Protein AF-A0A960U849-F1 (afdb_monomer_lite)

Radius of gyration: 16.88 Å; chains: 1; bounding box: 35×36×47 Å

Secondary structure (DSSP, 8-state):
-B-TTS-B--GGG-SSHHHHTT--TT-EEEE---THHHHHHHHHHHHHT-SEEEEEEEHHHHHT-TT-S-GGGGG-S-GGGEEEES-SS-SSHHHHHHHHHHHHHHHHHTT--EEE-

Structure (mmCIF, N/CA/C/O backbone):
data_AF-A0A960U849-F1
#
_entry.id   AF-A0A960U849-F1
#
loop_
_atom_site.group_PDB
_atom_site.id
_atom_site.type_symbol
_atom_site.label_atom_id
_atom_site.label_alt_id
_atom_site.label_comp_id
_atom_site.label_asym_id
_atom_site.label_entity_id
_atom_site.label_seq_id
_atom_site.pdbx_PDB_ins_code
_atom_site.Cartn_x
_atom_site.Cartn_y
_atom_site.Cartn_z
_atom_site.occupancy
_atom_site.B_iso_or_equiv
_atom_site.auth_seq_id
_atom_site.auth_comp_id
_atom_site.auth_asym_id
_atom_site.auth_atom_id
_atom_site.pdbx_PDB_model_num
ATOM 1 N N . MET A 1 1 ? 15.253 -0.090 -11.643 1.00 79.19 1 MET A N 1
ATOM 2 C CA . MET A 1 1 ? 16.671 -0.492 -11.792 1.00 79.19 1 MET A CA 1
ATOM 3 C C . MET A 1 1 ? 17.284 0.205 -13.000 1.00 79.19 1 MET A C 1
ATOM 5 O O . MET A 1 1 ? 16.539 0.786 -13.786 1.00 79.19 1 MET A O 1
ATOM 9 N N . ILE A 1 2 ? 18.602 0.114 -13.169 1.00 85.06 2 ILE A N 1
ATOM 10 C CA . ILE A 1 2 ? 19.294 0.526 -14.394 1.00 85.06 2 ILE A CA 1
ATOM 11 C C . ILE A 1 2 ? 19.725 -0.745 -15.133 1.00 85.06 2 ILE A C 1
ATOM 13 O O . ILE A 1 2 ? 20.352 -1.610 -14.526 1.00 85.06 2 ILE A O 1
ATOM 17 N N . ASP A 1 3 ? 19.351 -0.881 -16.404 1.00 85.62 3 ASP A N 1
ATOM 18 C CA . ASP A 1 3 ? 19.762 -2.020 -17.234 1.00 85.62 3 ASP A CA 1
ATOM 19 C C . ASP A 1 3 ? 21.232 -1.884 -17.701 1.00 85.62 3 ASP A C 1
ATOM 21 O O . ASP A 1 3 ? 21.832 -0.812 -17.572 1.00 85.62 3 ASP A O 1
ATOM 25 N N . PRO A 1 4 ? 21.840 -2.928 -18.298 1.00 84.50 4 PRO A N 1
ATOM 26 C CA . PRO A 1 4 ? 23.200 -2.839 -18.844 1.00 84.50 4 PRO A CA 1
ATOM 27 C C . PRO A 1 4 ? 23.384 -1.743 -19.912 1.00 84.50 4 PRO A C 1
ATOM 29 O O . PRO A 1 4 ? 24.503 -1.299 -20.161 1.00 84.50 4 PRO A O 1
ATOM 32 N N . LYS A 1 5 ? 22.289 -1.272 -20.526 1.00 87.94 5 LYS A N 1
ATOM 33 C CA . LYS A 1 5 ? 22.255 -0.180 -21.513 1.00 87.94 5 LYS A CA 1
ATOM 34 C C . LYS A 1 5 ? 22.035 1.197 -20.861 1.00 87.94 5 LYS A C 1
ATOM 36 O O . LYS A 1 5 ? 21.793 2.171 -21.569 1.00 87.94 5 LYS A O 1
ATOM 41 N N . LYS A 1 6 ? 22.148 1.296 -19.529 1.00 87.38 6 LYS A N 1
ATOM 42 C CA . LYS A 1 6 ? 21.994 2.514 -18.712 1.00 87.38 6 LYS A CA 1
ATOM 43 C C . LYS A 1 6 ? 20.602 3.158 -18.758 1.00 87.38 6 LYS A C 1
ATOM 45 O O . LYS A 1 6 ? 20.458 4.352 -18.504 1.00 87.38 6 LYS A O 1
ATOM 50 N N . ARG A 1 7 ? 19.556 2.386 -19.044 1.00 87.56 7 ARG A N 1
ATOM 51 C CA . ARG A 1 7 ? 18.162 2.855 -19.076 1.00 87.56 7 ARG A CA 1
ATOM 52 C C . ARG A 1 7 ? 17.465 2.532 -17.758 1.00 87.56 7 ARG A C 1
ATOM 54 O O . ARG A 1 7 ? 17.648 1.446 -17.209 1.00 87.56 7 ARG A O 1
ATOM 61 N N . LYS A 1 8 ? 16.632 3.453 -17.255 1.00 85.44 8 LYS A N 1
ATOM 62 C CA . LYS A 1 8 ? 15.768 3.188 -16.091 1.00 85.44 8 LYS A CA 1
ATOM 63 C C . LYS A 1 8 ? 14.629 2.264 -16.534 1.00 85.44 8 LYS A C 1
ATOM 65 O O . LYS A 1 8 ? 13.783 2.674 -17.322 1.00 85.44 8 LYS A O 1
ATOM 70 N N . ILE A 1 9 ? 14.619 1.030 -16.030 1.00 88.00 9 ILE A N 1
ATOM 71 C CA . ILE A 1 9 ? 13.580 0.022 -16.309 1.00 88.00 9 ILE A CA 1
ATOM 72 C C . ILE A 1 9 ? 12.929 -0.482 -15.011 1.00 88.00 9 ILE A C 1
ATOM 74 O O . ILE A 1 9 ? 13.504 -0.352 -13.917 1.00 88.00 9 ILE A O 1
ATOM 78 N N . ARG A 1 10 ? 11.725 -1.058 -15.122 1.00 86.62 10 ARG A N 1
ATOM 79 C CA . ARG A 1 10 ? 11.045 -1.764 -14.020 1.00 86.62 10 ARG A CA 1
ATOM 80 C C . ARG A 1 10 ? 11.551 -3.207 -13.926 1.00 86.62 10 ARG A C 1
ATOM 82 O O . ARG A 1 10 ? 12.064 -3.746 -14.901 1.00 86.62 10 ARG A O 1
ATOM 89 N N . PHE A 1 11 ? 11.391 -3.830 -12.758 1.00 88.44 11 PHE A N 1
ATOM 90 C CA . PHE A 1 11 ? 11.854 -5.201 -12.521 1.00 88.44 11 PHE A CA 1
ATOM 91 C C . PHE A 1 11 ? 11.153 -6.228 -13.416 1.00 88.44 11 PHE A C 1
ATOM 93 O O . PHE A 1 11 ? 11.843 -7.054 -14.006 1.00 88.44 11 PHE A O 1
ATOM 100 N N . LYS A 1 12 ? 9.836 -6.110 -13.636 1.00 86.62 12 LYS A N 1
ATOM 101 C CA . LYS A 1 12 ? 9.094 -6.946 -14.601 1.00 86.62 12 LYS A CA 1
ATOM 102 C C . LYS A 1 12 ? 9.654 -6.959 -16.032 1.00 86.62 12 LYS A C 1
ATOM 104 O O . LYS A 1 12 ? 9.489 -7.953 -16.728 1.00 86.62 12 LYS A O 1
ATOM 109 N N . ASP A 1 13 ? 10.302 -5.875 -16.463 1.00 88.19 13 ASP A N 1
ATOM 110 C CA . ASP A 1 13 ? 10.770 -5.690 -17.843 1.00 88.19 13 ASP A CA 1
ATOM 111 C C . ASP A 1 13 ? 12.241 -6.123 -18.013 1.00 88.19 13 ASP A C 1
ATOM 113 O O . ASP A 1 13 ? 12.831 -5.944 -19.077 1.00 88.19 13 ASP A O 1
ATOM 117 N N . ALA A 1 14 ? 12.864 -6.658 -16.958 1.00 89.38 14 ALA A N 1
ATOM 118 C CA . ALA A 1 14 ? 14.248 -7.105 -17.000 1.00 89.38 14 ALA A CA 1
ATOM 119 C C . ALA A 1 14 ? 14.405 -8.390 -17.829 1.00 89.38 14 ALA A C 1
ATOM 121 O O . ALA A 1 14 ? 13.561 -9.283 -17.784 1.00 89.38 14 ALA A O 1
ATOM 122 N N . GLU A 1 15 ? 15.523 -8.516 -18.548 1.00 87.75 15 GLU A N 1
ATOM 123 C CA . GLU A 1 15 ? 15.837 -9.706 -19.357 1.00 87.75 15 GLU A CA 1
ATOM 124 C C . GLU A 1 15 ? 16.189 -10.927 -18.484 1.00 87.75 15 GLU A C 1
ATOM 126 O O . GLU A 1 15 ? 15.843 -12.059 -18.825 1.00 87.75 15 GLU A O 1
ATOM 131 N N . SER A 1 16 ? 16.808 -10.703 -17.318 1.00 90.00 16 SER A N 1
ATOM 132 C CA . SER A 1 16 ? 17.172 -11.755 -16.361 1.00 90.00 16 SER A CA 1
ATOM 133 C C . SER A 1 16 ? 15.987 -12.183 -15.493 1.00 90.00 16 SER A C 1
ATOM 135 O O . SER A 1 16 ? 15.292 -11.346 -14.917 1.00 90.00 16 SER A O 1
ATOM 137 N N . GLU A 1 17 ? 15.795 -13.494 -15.342 1.00 91.75 17 GLU A N 1
ATOM 138 C CA . GLU A 1 17 ? 14.762 -14.070 -14.472 1.00 91.75 17 GLU A CA 1
ATOM 139 C C . GLU A 1 17 ? 14.976 -13.716 -12.995 1.00 91.75 17 GLU A C 1
ATOM 141 O O . GLU A 1 17 ? 14.033 -13.306 -12.323 1.00 91.75 17 GLU A O 1
ATOM 146 N N . TRP A 1 18 ? 16.226 -13.757 -12.522 1.00 92.06 18 TRP A N 1
ATOM 147 C CA . TRP A 1 18 ? 16.586 -13.335 -11.165 1.00 92.06 18 TRP A CA 1
ATOM 148 C C . TRP A 1 18 ? 16.257 -11.862 -10.912 1.00 92.06 18 TRP A C 1
ATOM 150 O O . TRP A 1 18 ? 15.829 -11.490 -9.829 1.00 92.06 18 TRP A O 1
ATOM 160 N N . ALA A 1 19 ? 16.418 -10.995 -11.914 1.00 89.62 19 ALA A N 1
ATOM 161 C CA . ALA A 1 19 ? 16.032 -9.597 -11.762 1.00 89.62 19 ALA A CA 1
ATOM 162 C C . ALA A 1 19 ? 14.500 -9.447 -11.732 1.00 89.62 19 ALA A C 1
ATOM 164 O O . ALA A 1 19 ? 13.973 -8.696 -10.913 1.00 89.62 19 ALA A O 1
ATOM 165 N N . ARG A 1 20 ? 13.768 -10.189 -12.574 1.00 91.25 20 ARG A N 1
ATOM 166 C CA . ARG A 1 20 ? 12.296 -10.173 -12.577 1.00 91.25 20 ARG A CA 1
ATOM 167 C C . ARG A 1 20 ? 11.680 -10.670 -11.270 1.00 91.25 20 ARG A C 1
ATOM 169 O O . ARG A 1 20 ? 10.595 -10.208 -10.933 1.00 91.25 20 ARG A O 1
ATOM 176 N N . SER A 1 21 ? 12.347 -11.541 -10.509 1.00 90.88 21 SER A N 1
ATOM 177 C CA . SER A 1 21 ? 11.815 -12.022 -9.222 1.00 90.88 21 SER A CA 1
ATOM 178 C C . SER A 1 21 ? 11.682 -10.930 -8.152 1.00 90.88 21 SER A C 1
ATOM 180 O O . SER A 1 21 ? 11.011 -11.150 -7.151 1.00 90.88 21 SER A O 1
ATOM 182 N N . PHE A 1 22 ? 12.287 -9.756 -8.355 1.00 89.44 22 PHE A N 1
ATOM 183 C CA . PHE A 1 22 ? 12.111 -8.580 -7.493 1.00 89.44 22 PHE A CA 1
ATOM 184 C C . PHE A 1 22 ? 10.949 -7.674 -7.931 1.00 89.44 22 PHE A C 1
ATOM 186 O O . PHE A 1 22 ? 10.812 -6.559 -7.429 1.00 89.44 22 PHE A O 1
ATOM 193 N N . ASP A 1 23 ? 10.127 -8.099 -8.893 1.00 90.00 23 ASP A N 1
ATOM 194 C CA . ASP A 1 23 ? 8.950 -7.339 -9.292 1.00 90.00 23 ASP A CA 1
ATOM 195 C C . ASP A 1 23 ? 7.904 -7.289 -8.172 1.00 90.00 23 ASP A C 1
ATOM 197 O O . ASP A 1 23 ? 7.440 -8.311 -7.675 1.00 90.00 23 ASP A O 1
ATOM 201 N N . LEU A 1 24 ? 7.506 -6.072 -7.803 1.00 89.69 24 LEU A N 1
ATOM 202 C CA . LEU A 1 24 ? 6.538 -5.815 -6.734 1.00 89.69 24 LEU A CA 1
ATOM 203 C C . LEU A 1 24 ? 5.139 -5.511 -7.283 1.00 89.69 24 LEU A C 1
ATOM 205 O O . LEU A 1 24 ? 4.270 -5.042 -6.553 1.00 89.69 24 LEU A O 1
ATOM 209 N N . SER A 1 25 ? 4.888 -5.760 -8.572 1.00 87.75 25 SER A N 1
ATOM 210 C CA . SER A 1 25 ? 3.616 -5.390 -9.197 1.00 87.75 25 SER A CA 1
ATOM 211 C C . SER A 1 25 ? 2.424 -6.225 -8.717 1.00 87.75 25 SER A C 1
ATOM 213 O O . SER A 1 25 ? 1.281 -5.809 -8.903 1.00 87.75 25 SER A O 1
ATOM 215 N N . SER A 1 26 ? 2.677 -7.384 -8.103 1.00 88.56 26 SER A N 1
ATOM 216 C CA . SER A 1 26 ? 1.676 -8.236 -7.447 1.00 88.56 26 SER A CA 1
ATOM 217 C C . SER A 1 26 ? 1.316 -7.770 -6.034 1.00 88.56 26 SER A C 1
ATOM 219 O O . SER A 1 26 ? 0.327 -8.237 -5.469 1.00 88.56 26 SER A O 1
ATOM 221 N N . ILE A 1 27 ? 2.102 -6.860 -5.455 1.00 91.69 27 ILE A N 1
ATOM 222 C CA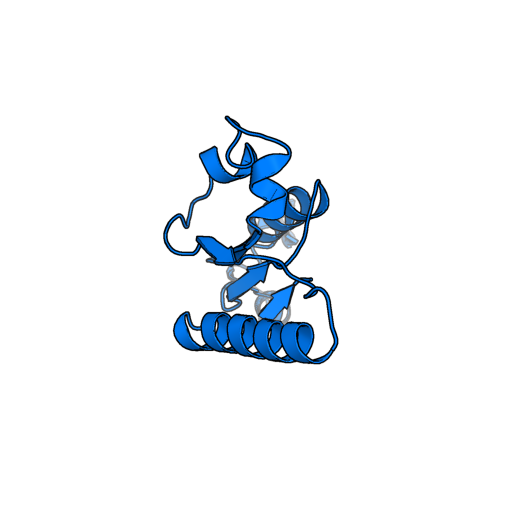 . ILE A 1 27 ? 1.882 -6.365 -4.103 1.00 91.69 27 ILE A CA 1
ATOM 223 C C . ILE A 1 27 ? 0.796 -5.295 -4.130 1.00 91.69 27 ILE A C 1
ATOM 225 O O . ILE A 1 27 ? 0.866 -4.328 -4.886 1.00 91.69 27 ILE A O 1
ATOM 229 N N . LYS A 1 28 ? -0.183 -5.463 -3.242 1.00 93.62 28 LYS A N 1
ATOM 230 C CA . LYS A 1 28 ? -1.185 -4.457 -2.889 1.00 93.62 28 LYS A CA 1
ATOM 231 C C . LYS A 1 28 ? -1.066 -4.141 -1.400 1.00 93.62 28 LYS A C 1
ATOM 233 O O . LYS A 1 28 ? -1.397 -4.994 -0.571 1.00 93.62 28 LYS A O 1
ATOM 238 N N . CYS A 1 29 ? -0.557 -2.957 -1.065 1.00 93.50 29 CYS A N 1
ATOM 239 C CA . CYS A 1 29 ? -0.296 -2.533 0.317 1.00 93.50 29 CYS A CA 1
ATOM 240 C C . CYS A 1 29 ? -1.417 -1.650 0.873 1.00 93.50 29 CYS A C 1
ATOM 242 O O . CYS A 1 29 ? -1.936 -0.793 0.159 1.00 93.50 29 CYS A O 1
ATOM 244 N N . LEU A 1 30 ? -1.736 -1.810 2.158 1.00 94.00 30 LEU A N 1
ATOM 245 C CA . LEU A 1 30 ? -2.548 -0.872 2.930 1.00 94.00 30 LEU A CA 1
ATOM 246 C C . LEU A 1 30 ? -1.635 -0.013 3.814 1.00 94.00 30 LEU A C 1
ATOM 248 O O . LEU A 1 30 ? -0.954 -0.540 4.692 1.00 94.00 30 LEU A O 1
ATOM 252 N N . ILE A 1 31 ? -1.618 1.297 3.574 1.00 91.31 31 ILE A N 1
ATOM 253 C CA . ILE A 1 31 ? -0.824 2.272 4.330 1.00 91.31 31 ILE A CA 1
ATOM 254 C C . ILE A 1 31 ? -1.600 2.699 5.580 1.00 91.31 31 ILE A C 1
ATOM 256 O O . ILE A 1 31 ? -2.738 3.163 5.487 1.00 91.31 31 ILE A O 1
ATOM 260 N N . VAL A 1 32 ? -0.962 2.576 6.740 1.00 88.56 32 VAL A N 1
ATOM 261 C CA . VAL A 1 32 ? -1.491 2.856 8.081 1.00 88.56 32 VAL A CA 1
ATOM 262 C C . VAL A 1 32 ? -0.534 3.809 8.801 1.00 88.56 32 VAL A C 1
ATOM 264 O O . VAL A 1 32 ? -0.027 3.526 9.879 1.00 88.56 32 VAL A O 1
ATOM 267 N N . CYS A 1 33 ? -0.256 4.956 8.181 1.00 81.81 33 CYS A N 1
ATOM 268 C CA . CYS A 1 33 ? 0.696 5.938 8.702 1.00 81.81 33 CYS A CA 1
ATOM 269 C C . CYS A 1 33 ? 0.080 7.337 8.790 1.00 81.81 33 CYS A C 1
ATOM 271 O O . CYS A 1 33 ? -0.855 7.689 8.064 1.00 81.81 33 CYS A O 1
ATOM 273 N N . ARG A 1 34 ? 0.672 8.166 9.655 1.00 76.25 34 ARG A N 1
ATOM 274 C CA . ARG A 1 34 ? 0.321 9.579 9.844 1.00 76.25 34 ARG A CA 1
ATOM 275 C C . ARG A 1 34 ? 1.438 10.498 9.375 1.00 76.25 34 ARG A C 1
ATOM 277 O O . ARG A 1 34 ? 2.610 10.133 9.409 1.00 76.25 34 ARG A O 1
ATOM 284 N N . GLY A 1 35 ? 1.066 11.722 9.010 1.00 75.44 35 GLY A N 1
ATOM 285 C CA . GLY A 1 35 ? 2.025 12.785 8.717 1.00 75.44 35 GLY A CA 1
ATOM 286 C C . GLY A 1 35 ? 2.840 12.558 7.432 1.00 75.44 35 GLY A C 1
ATOM 287 O O . GLY A 1 35 ? 2.355 11.899 6.511 1.00 75.44 35 GLY A O 1
ATOM 288 N N . PRO A 1 36 ? 4.063 13.114 7.344 1.00 78.31 36 PRO A N 1
ATOM 289 C CA . PRO A 1 36 ? 4.870 13.126 6.117 1.00 78.31 36 PRO A CA 1
ATOM 290 C C . PRO A 1 36 ? 5.220 11.740 5.559 1.00 78.31 36 PRO A C 1
ATOM 292 O O . PRO A 1 36 ? 5.225 11.561 4.342 1.00 78.31 36 PRO A O 1
ATOM 295 N N . VAL A 1 37 ? 5.411 10.749 6.441 1.00 83.06 37 VAL A N 1
ATOM 296 C CA . VAL A 1 37 ? 5.767 9.359 6.089 1.00 83.06 37 VAL A CA 1
ATOM 297 C C . VAL A 1 37 ? 4.780 8.760 5.091 1.00 83.06 37 VAL A C 1
ATOM 299 O O . VAL A 1 37 ? 5.156 8.009 4.194 1.00 83.06 37 VAL A O 1
ATOM 302 N N . ARG A 1 38 ? 3.503 9.132 5.202 1.00 81.88 38 ARG A N 1
ATOM 303 C CA . ARG A 1 38 ? 2.465 8.701 4.271 1.00 81.88 38 ARG A CA 1
ATOM 304 C C . ARG A 1 38 ? 2.804 9.088 2.834 1.00 81.88 38 ARG A C 1
ATOM 306 O O . ARG A 1 38 ? 2.740 8.231 1.963 1.00 81.88 38 ARG A O 1
ATOM 313 N N . LYS A 1 39 ? 3.156 10.352 2.585 1.00 83.06 39 LYS A N 1
ATOM 314 C CA . LYS A 1 39 ? 3.472 10.840 1.237 1.00 83.06 39 LYS A CA 1
ATOM 315 C C . LYS A 1 39 ? 4.730 10.165 0.696 1.00 83.06 39 LYS A C 1
ATOM 317 O O . LYS A 1 39 ? 4.708 9.668 -0.421 1.00 83.06 39 LYS A O 1
ATOM 322 N N . GLU A 1 40 ? 5.768 10.069 1.521 1.00 87.06 40 GLU A N 1
ATOM 323 C CA . GLU A 1 40 ? 7.013 9.381 1.161 1.00 87.06 40 GLU A CA 1
ATOM 324 C C . GLU A 1 40 ? 6.756 7.923 0.762 1.00 87.06 40 GLU A C 1
ATOM 326 O O . GLU A 1 40 ? 7.292 7.441 -0.230 1.00 87.06 40 GLU A O 1
ATOM 331 N N . THR A 1 41 ? 5.864 7.237 1.479 1.00 89.44 41 THR A N 1
ATOM 332 C CA . THR A 1 41 ? 5.463 5.863 1.153 1.00 89.44 41 THR A CA 1
ATOM 333 C C . THR A 1 41 ? 4.792 5.781 -0.215 1.00 89.44 41 THR A C 1
ATOM 335 O O . THR A 1 41 ? 5.105 4.884 -0.994 1.00 89.44 41 THR A O 1
ATOM 338 N N . MET A 1 42 ? 3.890 6.716 -0.532 1.00 88.25 42 MET A N 1
ATOM 339 C CA . MET A 1 42 ? 3.237 6.766 -1.846 1.00 88.25 42 MET A CA 1
ATOM 340 C C . MET A 1 42 ? 4.257 6.993 -2.966 1.00 88.25 42 MET A C 1
ATOM 342 O O . MET A 1 42 ? 4.248 6.260 -3.954 1.00 88.25 42 MET A O 1
ATOM 346 N N . ASP A 1 43 ? 5.165 7.953 -2.781 1.00 88.25 43 ASP A N 1
ATOM 347 C CA . ASP A 1 43 ? 6.208 8.281 -3.757 1.00 88.25 43 ASP A CA 1
ATOM 348 C C . ASP A 1 43 ? 7.129 7.068 -4.005 1.00 88.25 43 ASP A C 1
ATOM 350 O O . ASP A 1 43 ? 7.426 6.718 -5.151 1.00 88.25 43 ASP A O 1
ATOM 354 N N . VAL A 1 44 ? 7.513 6.356 -2.937 1.00 90.00 44 VAL A N 1
ATOM 355 C CA . VAL A 1 44 ? 8.308 5.122 -3.024 1.00 90.00 44 VAL A CA 1
ATOM 356 C C . VAL A 1 44 ? 7.533 4.009 -3.728 1.00 90.00 44 VAL A C 1
ATOM 358 O O . VAL A 1 44 ? 8.090 3.345 -4.599 1.00 90.00 44 VAL A O 1
ATOM 361 N N . PHE A 1 45 ? 6.257 3.796 -3.403 1.00 90.69 45 PHE A N 1
ATOM 362 C CA . PHE A 1 45 ? 5.429 2.760 -4.033 1.00 90.69 45 PHE A CA 1
ATOM 363 C C . PHE A 1 45 ? 5.286 2.983 -5.545 1.00 90.69 45 PHE A C 1
ATOM 365 O O . PHE A 1 45 ? 5.420 2.038 -6.336 1.00 90.69 45 PHE A O 1
ATOM 372 N N . ASP A 1 46 ? 5.125 4.236 -5.959 1.00 87.44 46 ASP A N 1
ATOM 373 C CA . ASP A 1 46 ? 5.086 4.636 -7.364 1.00 87.44 46 ASP A CA 1
ATOM 374 C C . ASP A 1 46 ? 6.445 4.427 -8.064 1.00 87.44 46 ASP A C 1
ATOM 376 O O . ASP A 1 46 ? 6.518 3.957 -9.215 1.00 87.44 46 ASP A O 1
ATOM 380 N N . GLU A 1 47 ? 7.551 4.711 -7.371 1.00 86.75 47 GLU A N 1
ATOM 381 C CA . GLU A 1 47 ? 8.906 4.520 -7.893 1.00 86.75 47 GLU A CA 1
ATOM 382 C C . GLU A 1 47 ? 9.327 3.045 -7.994 1.00 86.75 47 GLU A C 1
ATOM 384 O O . GLU A 1 47 ? 9.990 2.659 -8.964 1.00 86.75 47 GLU A O 1
ATOM 389 N N . ILE A 1 48 ? 8.929 2.188 -7.057 1.00 86.44 48 ILE A N 1
ATOM 390 C CA . ILE A 1 48 ? 9.285 0.760 -7.094 1.00 86.44 48 ILE A CA 1
ATOM 391 C C . ILE A 1 48 ? 8.362 -0.047 -8.015 1.00 86.44 48 ILE A C 1
ATOM 393 O O . ILE A 1 48 ? 8.765 -1.092 -8.519 1.00 86.44 48 ILE A O 1
ATOM 397 N N . GLY A 1 49 ? 7.179 0.485 -8.339 1.00 85.56 49 GLY A N 1
ATOM 398 C CA . GLY A 1 49 ? 6.274 -0.087 -9.340 1.00 85.56 49 GLY A CA 1
ATOM 399 C C . GLY A 1 49 ? 5.138 -0.927 -8.762 1.00 85.56 49 GLY A C 1
ATOM 400 O O . GLY A 1 49 ? 4.643 -1.824 -9.447 1.00 85.56 49 GLY A O 1
ATOM 401 N N . ILE A 1 50 ? 4.708 -0.625 -7.535 1.00 89.50 50 ILE A N 1
ATOM 402 C CA . ILE A 1 50 ? 3.457 -1.156 -6.987 1.00 89.50 50 ILE A CA 1
ATOM 403 C C . ILE A 1 50 ? 2.298 -0.660 -7.862 1.00 89.50 50 ILE A C 1
ATOM 405 O O . ILE A 1 50 ? 2.199 0.526 -8.187 1.00 89.50 50 ILE A O 1
ATOM 409 N N . LYS A 1 51 ? 1.430 -1.584 -8.291 1.00 85.88 51 LYS A N 1
ATOM 410 C CA . LYS A 1 51 ? 0.317 -1.268 -9.203 1.00 85.88 51 LYS A CA 1
ATOM 411 C C . LYS A 1 51 ? -0.835 -0.572 -8.508 1.00 85.88 51 LYS A C 1
ATOM 413 O O . LYS A 1 51 ? -1.467 0.281 -9.116 1.00 85.88 51 LYS A O 1
ATOM 418 N N . GLU A 1 52 ? -1.123 -0.979 -7.281 1.00 90.88 52 GLU A N 1
ATOM 419 C CA . GLU A 1 52 ? -2.270 -0.517 -6.521 1.00 90.88 52 GLU A CA 1
ATOM 420 C C . GLU A 1 52 ? -1.926 -0.549 -5.035 1.00 90.88 52 GLU A C 1
ATOM 422 O O . GLU A 1 52 ? -1.292 -1.481 -4.544 1.00 90.88 52 GLU A O 1
ATOM 427 N N . TYR A 1 53 ? -2.353 0.469 -4.305 1.00 92.75 53 TYR A N 1
ATOM 428 C CA . TYR A 1 53 ? -2.261 0.502 -2.855 1.00 92.75 53 TYR A CA 1
ATOM 429 C C . TYR A 1 53 ? -3.430 1.303 -2.300 1.00 92.75 53 TYR A C 1
ATOM 431 O O . TYR A 1 53 ? -4.163 1.984 -3.025 1.00 92.75 53 TYR A O 1
ATOM 439 N N . GLY A 1 54 ? -3.629 1.165 -1.002 1.00 91.56 54 GLY A N 1
ATOM 440 C CA . GLY A 1 54 ? -4.679 1.831 -0.270 1.00 91.56 54 GLY A CA 1
ATOM 441 C C . GLY A 1 54 ? -4.153 2.518 0.954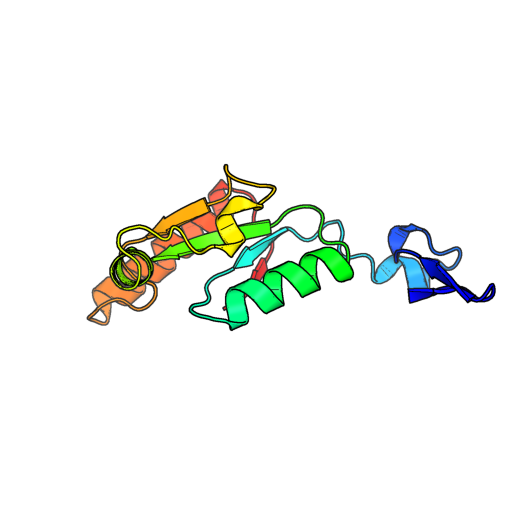 1.00 91.56 54 GLY A C 1
ATOM 442 O O . GLY A 1 54 ? -2.991 2.378 1.334 1.00 91.56 54 GLY A O 1
ATOM 443 N N . ILE A 1 55 ? -5.045 3.263 1.573 1.00 90.19 55 ILE A N 1
ATOM 444 C CA . ILE A 1 55 ? -4.717 4.092 2.710 1.00 90.19 55 ILE A CA 1
ATOM 445 C C . ILE A 1 55 ? -5.847 4.054 3.723 1.00 90.19 55 ILE A C 1
ATOM 447 O O . ILE A 1 55 ? -7.018 4.197 3.367 1.00 90.19 55 ILE A O 1
ATOM 451 N N . LEU A 1 56 ? -5.480 3.902 4.990 1.00 88.75 56 LEU A N 1
ATOM 452 C CA . LEU A 1 56 ? -6.363 4.240 6.089 1.00 88.75 56 LEU A CA 1
ATOM 453 C C . LEU A 1 56 ? -6.258 5.736 6.389 1.00 88.75 56 LEU A C 1
ATOM 455 O O . LEU A 1 56 ? -5.161 6.279 6.501 1.00 88.75 56 LEU A O 1
ATOM 459 N N . LEU A 1 57 ? -7.404 6.394 6.524 1.00 85.12 57 LEU A N 1
ATOM 460 C CA . LEU A 1 57 ? -7.505 7.803 6.872 1.00 85.12 57 LEU A CA 1
ATOM 461 C C . LEU A 1 57 ? -8.209 7.937 8.220 1.00 85.12 57 LEU A C 1
ATOM 463 O O . LEU A 1 57 ? -9.408 7.679 8.326 1.00 85.12 57 LEU A O 1
ATOM 467 N N . SER A 1 58 ? -7.457 8.348 9.237 1.00 80.88 58 SER A N 1
ATOM 468 C CA . SER A 1 58 ? -7.998 8.636 10.560 1.00 80.88 58 SER A CA 1
ATOM 469 C C . SER A 1 58 ? -8.815 9.924 10.549 1.00 80.88 58 SER A C 1
ATOM 471 O O . SER A 1 58 ? -8.401 10.937 9.982 1.00 80.88 58 SER A O 1
ATOM 473 N N . GLU A 1 59 ? -9.955 9.924 11.231 1.00 74.88 59 GLU A N 1
ATOM 474 C CA . GLU A 1 59 ? -10.751 11.134 11.448 1.00 74.88 59 GLU A CA 1
ATOM 475 C C . GLU A 1 59 ? -9.967 12.196 12.230 1.00 74.88 59 GLU A C 1
ATOM 477 O O . GLU A 1 59 ? -10.087 13.387 11.929 1.00 74.88 59 GLU A O 1
ATOM 482 N N . LYS A 1 60 ? -9.074 11.779 13.141 1.00 69.62 60 LYS A N 1
ATOM 483 C CA . LYS A 1 60 ? -8.153 12.686 13.851 1.00 69.62 60 LYS A CA 1
ATOM 484 C C . LYS A 1 60 ? -7.157 13.368 12.912 1.00 69.62 60 LYS A C 1
ATOM 486 O O . LYS A 1 60 ? -6.795 14.517 13.153 1.00 69.62 60 LYS A O 1
ATOM 491 N N . ASP A 1 61 ? -6.768 12.712 11.818 1.00 62.62 61 ASP A N 1
ATOM 492 C CA . ASP A 1 61 ? -5.919 13.330 10.792 1.00 62.62 61 ASP A CA 1
ATOM 493 C C . ASP A 1 61 ? -6.696 14.363 9.953 1.00 62.62 61 ASP A C 1
ATOM 495 O O . ASP A 1 61 ? -6.086 15.254 9.363 1.00 62.62 61 ASP A O 1
ATOM 499 N N . SER A 1 62 ? -8.035 14.282 9.915 1.00 51.59 62 SER A N 1
ATOM 500 C CA . SER A 1 62 ? -8.887 15.251 9.206 1.00 51.59 62 SER A CA 1
ATOM 501 C C . SER A 1 62 ? -9.098 16.559 9.983 1.00 51.59 62 SER A C 1
ATOM 503 O O . SER A 1 62 ? -9.286 17.608 9.373 1.00 51.59 62 SER A O 1
ATOM 505 N N . ILE A 1 63 ? -8.995 16.528 11.320 1.00 47.31 63 ILE A N 1
ATOM 506 C CA . ILE A 1 63 ? -9.212 17.703 12.188 1.00 47.31 63 ILE A CA 1
ATOM 507 C C . ILE A 1 63 ? -8.046 18.697 12.108 1.00 47.31 63 ILE A C 1
ATOM 509 O O . ILE A 1 63 ? -8.266 19.904 12.168 1.00 47.31 63 ILE A O 1
ATOM 513 N N . VAL A 1 64 ? -6.812 18.220 11.911 1.00 45.53 64 VAL A N 1
ATOM 514 C CA . VAL A 1 64 ? -5.635 19.101 11.752 1.00 45.53 64 VAL A CA 1
ATOM 515 C C . VAL A 1 64 ? -5.747 19.961 10.482 1.00 45.53 64 VAL A C 1
ATOM 517 O O . VAL A 1 64 ? -5.117 21.011 10.384 1.00 45.53 64 VAL A O 1
ATOM 520 N N . TYR A 1 65 ? -6.612 19.578 9.537 1.00 43.91 65 TYR A N 1
ATOM 521 C CA . TYR A 1 65 ? -6.840 20.318 8.306 1.00 43.91 65 TYR A CA 1
ATOM 522 C C . TYR A 1 65 ? -8.326 20.355 7.901 1.00 43.91 65 TYR A C 1
ATOM 524 O O . TYR A 1 65 ? -8.738 19.629 6.992 1.00 43.91 65 TYR A O 1
ATOM 532 N N . PRO A 1 66 ? -9.124 21.280 8.470 1.00 38.72 66 PRO A N 1
ATOM 533 C CA . PRO A 1 66 ? -10.577 21.364 8.255 1.00 38.72 66 PRO A CA 1
ATOM 534 C C . PRO A 1 66 ? -11.014 21.544 6.786 1.00 38.72 66 PRO A C 1
ATOM 536 O O . PRO A 1 66 ? -12.167 21.308 6.446 1.00 38.72 66 PRO A O 1
ATOM 539 N N . MET A 1 67 ? -10.093 21.960 5.907 1.00 42.00 67 MET A N 1
ATOM 540 C CA . MET A 1 67 ? -10.287 22.167 4.460 1.00 42.00 67 MET A CA 1
ATOM 541 C C . MET A 1 67 ? -9.208 21.479 3.606 1.00 42.00 67 MET A C 1
ATOM 543 O O . MET A 1 67 ? -9.128 21.675 2.392 1.00 42.00 67 MET A O 1
ATOM 547 N N . SER A 1 68 ? -8.344 20.677 4.228 1.00 48.28 68 SER A N 1
ATOM 548 C CA . SER A 1 68 ? -7.280 19.953 3.545 1.00 48.28 68 SER A CA 1
ATOM 549 C C . SER A 1 68 ? -7.479 18.469 3.832 1.00 48.28 68 SER A C 1
ATOM 551 O O . SER A 1 68 ? -6.873 17.883 4.726 1.00 48.28 68 SER A O 1
ATOM 553 N N . LEU A 1 69 ? -8.342 17.843 3.025 1.00 53.22 69 LEU A N 1
ATOM 554 C CA . LEU A 1 69 ? -8.114 16.453 2.641 1.00 53.22 69 LEU A CA 1
ATOM 555 C C . LEU A 1 69 ? -6.644 16.401 2.237 1.00 53.22 69 LEU A C 1
ATOM 557 O O . LEU A 1 69 ? -6.296 17.064 1.257 1.00 53.22 69 LEU A O 1
ATOM 561 N N . ALA A 1 70 ? -5.826 15.765 3.083 1.00 56.72 70 ALA A N 1
ATOM 562 C CA . ALA A 1 70 ? -4.404 15.497 2.915 1.00 56.72 70 ALA A CA 1
ATOM 563 C C . ALA A 1 70 ? -3.963 15.802 1.469 1.00 56.72 70 ALA A C 1
ATOM 565 O O . ALA A 1 70 ? -4.452 15.116 0.572 1.00 56.72 70 ALA A O 1
ATOM 566 N N . PRO A 1 71 ? -3.200 16.877 1.191 1.00 60.31 71 PRO A N 1
ATOM 567 C CA . PRO A 1 71 ? -2.985 17.382 -0.171 1.00 60.31 71 PRO A CA 1
ATOM 568 C C . PRO A 1 71 ? -2.506 16.312 -1.170 1.00 60.31 71 PRO A C 1
ATOM 570 O O . PRO A 1 71 ? -2.809 16.404 -2.357 1.00 60.31 71 PRO A O 1
ATOM 573 N N . GLU A 1 72 ? -1.836 15.268 -0.690 1.00 61.66 72 GLU A N 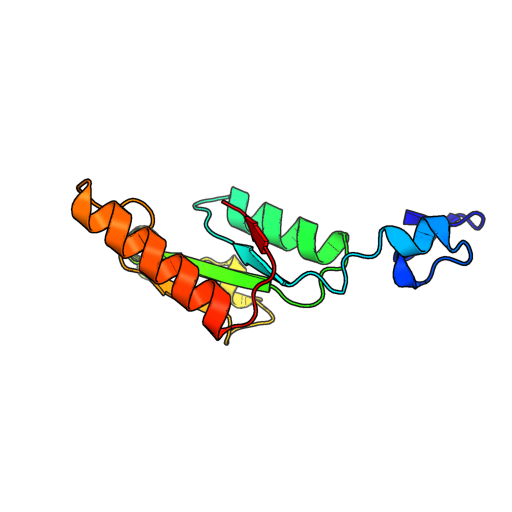1
ATOM 574 C CA . GLU A 1 72 ? -1.468 14.041 -1.401 1.00 61.66 72 GLU A CA 1
ATOM 575 C C . GLU A 1 72 ? -2.664 13.236 -1.945 1.00 61.66 72 GLU A C 1
ATOM 577 O O . GLU A 1 72 ? -2.574 12.651 -3.021 1.00 61.66 72 GLU A O 1
ATOM 582 N N . LEU A 1 73 ? -3.816 13.258 -1.270 1.00 65.12 73 LEU A N 1
ATOM 583 C CA . LEU A 1 73 ? -5.053 12.623 -1.723 1.00 65.12 73 LEU A CA 1
ATOM 584 C C . LEU A 1 73 ? -5.665 13.316 -2.944 1.00 65.12 73 LEU A C 1
ATOM 586 O O . LEU A 1 73 ? -6.439 12.683 -3.658 1.00 65.12 73 LEU A O 1
ATOM 590 N N . ARG A 1 74 ? -5.310 14.580 -3.230 1.00 66.62 74 ARG A N 1
ATOM 591 C CA . ARG A 1 74 ? -5.827 15.298 -4.413 1.00 66.62 74 ARG A CA 1
ATOM 592 C C . ARG A 1 74 ? -5.432 14.622 -5.726 1.00 66.62 74 ARG A C 1
ATOM 594 O O . ARG A 1 74 ? -6.209 14.660 -6.671 1.00 66.62 74 ARG A O 1
ATOM 601 N N . ASN A 1 75 ? -4.264 13.981 -5.758 1.00 66.75 75 ASN A N 1
ATOM 602 C CA . ASN A 1 75 ? -3.749 13.259 -6.924 1.00 66.75 75 ASN A CA 1
ATOM 603 C C . ASN A 1 75 ? -3.720 11.738 -6.703 1.00 66.75 75 ASN A C 1
ATOM 605 O O . ASN A 1 75 ? -3.028 11.015 -7.421 1.00 66.75 75 ASN A O 1
ATOM 609 N N . PHE A 1 76 ? -4.446 11.234 -5.701 1.00 77.56 76 PHE A N 1
ATOM 610 C CA . PHE A 1 76 ? -4.432 9.814 -5.389 1.00 77.56 76 PHE A CA 1
ATOM 611 C C . PHE A 1 76 ? -5.185 9.011 -6.448 1.00 77.56 76 PHE A C 1
ATOM 613 O O . PHE A 1 76 ? -6.383 9.185 -6.663 1.00 77.56 76 PHE A O 1
ATOM 620 N N . ARG A 1 77 ? -4.460 8.103 -7.104 1.00 79.25 77 ARG A N 1
ATOM 621 C CA . ARG A 1 77 ? -4.946 7.340 -8.263 1.00 79.25 77 ARG A CA 1
ATOM 622 C C . ARG A 1 77 ? -6.044 6.331 -7.911 1.00 79.25 77 ARG A C 1
ATOM 624 O O . ARG A 1 77 ? -6.809 5.941 -8.786 1.00 79.25 77 ARG A O 1
ATOM 631 N N . PHE A 1 78 ? -6.141 5.931 -6.642 1.00 84.12 78 PHE A N 1
ATOM 632 C CA . PHE A 1 78 ? -7.019 4.854 -6.178 1.00 84.12 78 PHE A CA 1
ATOM 633 C C . PHE A 1 78 ? -8.061 5.362 -5.182 1.00 84.12 78 PHE A C 1
ATOM 635 O O . PHE A 1 78 ? -8.138 4.879 -4.060 1.00 84.12 78 PHE A O 1
ATOM 642 N N . THR A 1 79 ? -8.877 6.344 -5.562 1.00 80.56 79 THR A N 1
ATOM 643 C CA . THR A 1 79 ? -9.860 6.982 -4.660 1.00 80.5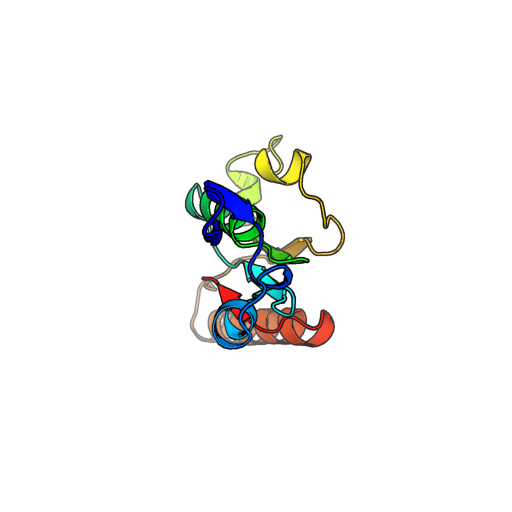6 79 THR A CA 1
ATOM 644 C C . THR A 1 79 ? -10.779 5.997 -3.917 1.00 80.56 79 THR A C 1
ATOM 646 O O . THR A 1 79 ? -11.136 6.253 -2.771 1.00 80.56 79 THR A O 1
ATOM 649 N N . HIS A 1 80 ? -11.100 4.847 -4.520 1.00 84.50 80 HIS A N 1
ATOM 650 C CA . HIS A 1 80 ? -11.882 3.763 -3.904 1.00 84.50 80 HIS A CA 1
ATOM 651 C C . HIS A 1 80 ? -11.142 3.003 -2.784 1.00 84.50 80 HIS A C 1
ATOM 653 O O . HIS A 1 80 ? -11.774 2.347 -1.964 1.00 84.50 80 HIS A O 1
ATOM 659 N N . ASN A 1 81 ? -9.815 3.116 -2.714 1.00 89.62 81 ASN A N 1
ATOM 660 C CA . ASN A 1 81 ? -8.959 2.480 -1.710 1.00 89.62 81 ASN A CA 1
ATOM 661 C C . ASN A 1 81 ? -8.638 3.406 -0.525 1.00 89.62 81 ASN A C 1
ATOM 663 O O . ASN A 1 81 ? -7.659 3.184 0.194 1.00 89.62 81 ASN A O 1
ATOM 667 N N . ILE A 1 82 ? -9.440 4.455 -0.331 1.00 88.12 82 ILE A N 1
ATOM 668 C CA . ILE A 1 82 ? -9.373 5.332 0.837 1.00 88.12 82 ILE A CA 1
ATOM 669 C C . ILE A 1 82 ? -10.371 4.818 1.875 1.00 88.12 82 ILE A C 1
ATOM 671 O O . ILE A 1 82 ? -11.583 4.908 1.695 1.00 88.12 82 ILE A O 1
ATOM 675 N N . HIS A 1 83 ? -9.851 4.317 2.989 1.00 89.25 83 HIS A N 1
ATOM 676 C CA . HIS A 1 83 ? -10.624 3.665 4.042 1.00 89.25 83 HIS A CA 1
ATOM 677 C C . HIS A 1 83 ? -10.627 4.537 5.294 1.00 89.25 83 HIS A C 1
ATOM 679 O O . HIS A 1 83 ? -9.588 4.742 5.915 1.00 89.25 83 HIS A O 1
ATOM 685 N N . ARG A 1 84 ? -11.781 5.086 5.674 1.00 85.75 84 ARG A N 1
ATOM 686 C CA . ARG A 1 84 ? -11.878 5.977 6.840 1.00 85.75 84 ARG A CA 1
ATOM 687 C C . ARG A 1 84 ? -12.019 5.182 8.134 1.00 85.75 84 ARG A C 1
ATOM 689 O O . ARG A 1 84 ? -12.818 4.250 8.199 1.00 85.75 84 ARG A O 1
ATOM 696 N N . VAL A 1 85 ? -11.265 5.568 9.159 1.00 84.56 85 VAL A N 1
ATOM 697 C CA . VAL A 1 85 ? -11.322 4.975 10.503 1.00 84.56 85 VAL A CA 1
ATOM 698 C C . VAL A 1 85 ? -11.319 6.076 11.572 1.00 84.56 85 VAL A C 1
ATOM 700 O O . VAL A 1 85 ? -10.721 7.123 11.343 1.00 84.56 85 VAL A O 1
ATOM 703 N N . PRO A 1 86 ? -11.936 5.880 12.749 1.00 79.25 86 PRO A N 1
ATOM 704 C CA . PRO A 1 86 ? -11.929 6.904 13.801 1.00 79.25 86 PRO A CA 1
ATOM 705 C C . PRO A 1 86 ? -10.522 7.206 14.350 1.00 79.25 86 PRO A C 1
ATOM 707 O O . PRO A 1 86 ? -10.156 8.359 14.569 1.00 79.25 86 PRO A O 1
ATOM 710 N N . ASP A 1 87 ? -9.713 6.162 14.559 1.00 79.88 87 ASP A N 1
ATOM 711 C CA . ASP A 1 87 ? -8.320 6.246 15.006 1.00 79.88 87 ASP A CA 1
ATOM 712 C C . ASP A 1 87 ? -7.566 4.946 14.672 1.00 79.88 87 ASP A C 1
ATOM 714 O O . ASP A 1 87 ? -8.186 3.900 14.470 1.00 79.88 87 ASP A O 1
ATOM 718 N N . TYR A 1 88 ? -6.232 5.001 14.656 1.00 73.75 88 TYR A N 1
ATOM 719 C CA . TYR A 1 88 ? -5.370 3.834 14.434 1.00 73.75 88 TYR A CA 1
ATOM 720 C C . TYR A 1 88 ? -5.035 3.075 15.725 1.00 73.75 88 TYR A C 1
ATOM 722 O O . TYR A 1 88 ? -4.733 1.887 15.667 1.00 73.75 88 TYR A O 1
ATOM 730 N N . MET A 1 89 ? -5.042 3.747 16.885 1.00 69.06 89 MET A N 1
ATOM 731 C CA . MET A 1 89 ? -4.504 3.181 18.135 1.00 69.06 89 MET A CA 1
ATOM 732 C C . MET A 1 89 ? -5.566 2.754 19.158 1.00 69.06 89 MET A C 1
A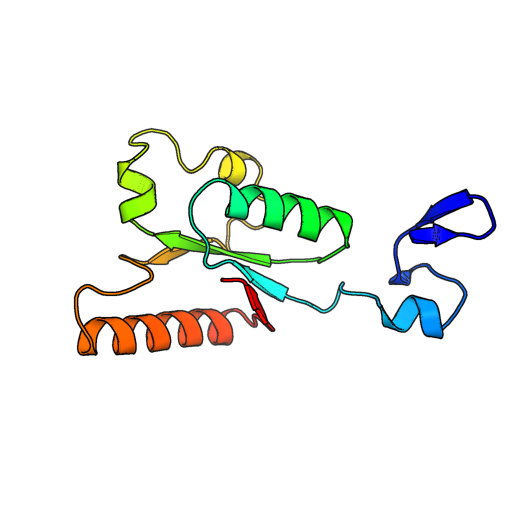TOM 734 O O . MET A 1 89 ? -5.283 1.855 19.948 1.00 69.06 89 MET A O 1
ATOM 738 N N . GLY A 1 90 ? -6.765 3.349 19.129 1.00 63.97 90 GLY A N 1
ATOM 739 C CA . GLY A 1 90 ? -7.773 3.194 20.189 1.00 63.97 90 GLY A CA 1
ATOM 740 C C . GLY A 1 90 ? -7.366 3.909 21.488 1.00 63.97 90 GLY A C 1
ATOM 741 O O . GLY A 1 90 ? -6.178 4.093 21.757 1.00 63.97 90 GLY A O 1
ATOM 742 N N . ALA A 1 91 ? -8.333 4.350 22.294 1.00 67.38 91 ALA A N 1
ATOM 743 C CA . ALA A 1 91 ? -8.072 5.013 23.576 1.00 67.38 91 ALA A CA 1
ATOM 744 C C . ALA A 1 91 ? -7.785 4.017 24.719 1.00 67.38 91 ALA A C 1
ATOM 746 O O . ALA A 1 91 ? -7.181 4.391 25.723 1.00 67.38 91 ALA A O 1
ATOM 747 N N . GLY A 1 92 ? -8.169 2.744 24.556 1.00 77.75 92 GLY A N 1
ATOM 748 C CA . GLY A 1 92 ? -7.968 1.667 25.530 1.00 77.75 92 GLY A CA 1
ATOM 749 C C . GLY A 1 92 ? -7.630 0.316 24.889 1.00 77.75 92 GLY A C 1
ATOM 750 O O . GLY A 1 92 ? -7.596 0.179 23.668 1.00 77.75 92 GLY A O 1
ATOM 751 N N . ALA A 1 93 ? -7.370 -0.703 25.717 1.00 77.81 93 ALA A N 1
ATOM 752 C CA . ALA A 1 93 ? -6.967 -2.036 25.249 1.00 77.81 93 ALA A CA 1
ATOM 753 C C . ALA A 1 93 ? -8.057 -2.747 24.422 1.00 77.81 93 ALA A C 1
ATOM 755 O O . ALA A 1 93 ? -7.739 -3.394 23.423 1.00 77.81 93 ALA A O 1
ATOM 756 N N . GLU A 1 94 ? -9.326 -2.599 24.810 1.00 81.88 94 GLU A N 1
ATOM 757 C CA . GLU A 1 94 ? -10.471 -3.167 24.084 1.00 81.88 94 GLU A CA 1
ATOM 758 C C . GLU A 1 94 ? -10.670 -2.476 22.734 1.00 81.88 94 GLU A C 1
ATOM 760 O O . GLU A 1 94 ? -10.638 -3.138 21.697 1.00 81.88 94 GLU A O 1
ATOM 765 N N . GLU A 1 95 ? -10.732 -1.141 22.717 1.00 81.38 95 GLU A N 1
ATOM 766 C CA . GLU A 1 95 ? -10.835 -0.373 21.471 1.00 81.38 95 GLU A CA 1
ATOM 767 C C . GLU A 1 95 ? -9.668 -0.650 20.520 1.00 81.38 95 GLU A C 1
ATOM 769 O O . GLU A 1 95 ? -9.862 -0.734 19.309 1.00 81.38 95 GLU A O 1
ATOM 774 N N . LYS A 1 96 ? -8.450 -0.828 21.046 1.00 82.19 96 LYS A N 1
ATOM 775 C CA . LYS A 1 96 ? -7.282 -1.193 20.239 1.00 82.19 96 LYS A CA 1
ATOM 776 C C . LYS A 1 96 ? -7.480 -2.539 19.545 1.00 82.19 96 LYS A C 1
ATOM 778 O O . LYS A 1 96 ? -7.138 -2.667 18.370 1.00 82.19 96 LYS A O 1
ATOM 783 N N . LYS A 1 97 ? -8.031 -3.535 20.244 1.00 86.50 97 LYS A N 1
ATOM 784 C CA . LYS A 1 97 ? -8.331 -4.847 19.658 1.00 86.50 97 LYS A CA 1
ATOM 785 C C . LYS A 1 97 ? -9.386 -4.722 18.560 1.00 86.50 97 LYS A C 1
ATOM 787 O O . LYS A 1 97 ? -9.158 -5.212 17.457 1.00 86.50 97 LYS A O 1
ATOM 792 N N . GLU A 1 98 ? -10.468 -3.991 18.819 1.00 87.81 98 GLU A N 1
ATOM 793 C CA . GLU A 1 98 ? -11.496 -3.713 17.810 1.00 87.81 98 GLU A CA 1
ATOM 794 C C . GLU A 1 98 ? -10.929 -2.979 16.590 1.00 87.81 98 GLU A C 1
ATOM 796 O O . GLU A 1 98 ? -11.278 -3.300 15.455 1.00 87.81 98 GLU A O 1
ATOM 801 N N . ARG A 1 99 ? -10.029 -2.005 16.796 1.00 86.62 99 ARG A N 1
ATOM 802 C CA . ARG A 1 99 ? -9.376 -1.290 15.693 1.00 86.62 99 ARG A CA 1
ATOM 803 C C . ARG A 1 99 ? -8.506 -2.228 14.868 1.00 86.62 99 ARG A C 1
ATOM 805 O O . ARG A 1 99 ? -8.599 -2.204 13.646 1.00 86.62 99 ARG A O 1
ATOM 812 N N . ILE A 1 100 ? -7.701 -3.080 15.502 1.00 87.94 100 ILE A N 1
ATOM 813 C CA . ILE A 1 100 ? -6.883 -4.072 14.789 1.00 87.94 100 ILE A CA 1
ATOM 814 C C . ILE A 1 100 ? -7.778 -5.003 13.963 1.00 87.94 100 ILE A C 1
ATOM 816 O O . ILE A 1 100 ? -7.507 -5.218 12.783 1.00 87.94 100 ILE A O 1
ATOM 820 N N . GLU A 1 101 ? -8.869 -5.507 14.542 1.00 91.12 101 GLU A N 1
ATOM 821 C CA . GLU A 1 101 ? -9.830 -6.354 13.828 1.00 91.12 101 GLU A CA 1
ATOM 822 C C . GLU A 1 101 ? -10.475 -5.614 12.648 1.00 91.12 101 GLU A C 1
ATOM 824 O O . GLU A 1 101 ? -10.547 -6.159 11.546 1.00 91.12 101 GLU A O 1
ATOM 829 N N . GLN A 1 102 ? -10.861 -4.348 12.827 1.00 91.00 102 GLN A N 1
ATOM 830 C CA . GLN A 1 102 ? -11.387 -3.510 11.750 1.00 91.00 102 GLN A CA 1
ATOM 831 C C . GLN A 1 102 ? -10.374 -3.352 10.604 1.00 91.00 102 GLN A C 1
ATOM 833 O O . GLN A 1 102 ? -10.734 -3.529 9.440 1.00 91.00 102 GLN A O 1
ATOM 838 N N . ILE A 1 103 ? -9.110 -3.052 10.919 1.00 90.38 103 ILE A N 1
ATOM 839 C CA . ILE A 1 103 ? -8.033 -2.880 9.931 1.00 90.38 103 ILE A CA 1
ATOM 840 C C . ILE A 1 103 ? -7.789 -4.180 9.166 1.00 90.38 103 ILE A C 1
ATOM 842 O O . ILE A 1 103 ? -7.689 -4.163 7.940 1.00 90.38 103 ILE A O 1
ATOM 846 N N . ILE A 1 104 ? -7.749 -5.318 9.864 1.00 91.44 104 ILE A N 1
ATOM 847 C CA . ILE A 1 104 ? -7.588 -6.639 9.244 1.00 91.44 104 ILE A CA 1
ATOM 848 C C . ILE A 1 104 ? -8.780 -6.962 8.336 1.00 91.44 104 ILE A C 1
ATOM 850 O O . ILE A 1 104 ? -8.591 -7.485 7.237 1.00 91.44 104 ILE A O 1
ATOM 854 N N . ASN A 1 105 ? -10.001 -6.628 8.750 1.00 93.69 105 ASN A N 1
ATOM 855 C CA . ASN A 1 105 ? -11.194 -6.842 7.934 1.00 93.69 105 ASN A CA 1
ATOM 856 C C . ASN A 1 105 ? -11.173 -5.979 6.668 1.00 93.69 105 ASN A C 1
ATOM 858 O O . ASN A 1 105 ? -11.428 -6.491 5.580 1.00 93.69 105 ASN A O 1
ATOM 862 N N . ILE A 1 106 ? -10.786 -4.704 6.774 1.00 92.50 106 ILE A N 1
ATOM 863 C CA . ILE A 1 106 ? -10.569 -3.832 5.610 1.00 92.50 106 ILE A CA 1
ATOM 864 C C . ILE A 1 106 ? -9.497 -4.430 4.693 1.00 92.50 106 ILE A C 1
ATOM 866 O O . ILE A 1 106 ? -9.701 -4.492 3.478 1.00 92.50 106 ILE A O 1
ATOM 870 N N . ALA A 1 107 ? -8.387 -4.907 5.268 1.00 93.19 107 ALA A N 1
ATOM 871 C CA . ALA A 1 107 ? -7.295 -5.528 4.529 1.00 93.19 107 ALA A CA 1
ATOM 872 C C . ALA A 1 107 ? -7.793 -6.721 3.692 1.00 93.19 107 ALA A C 1
ATOM 874 O O . ALA A 1 107 ? -7.596 -6.770 2.477 1.00 93.19 107 ALA A O 1
ATOM 875 N N . ARG A 1 108 ? -8.512 -7.650 4.333 1.00 93.69 108 ARG A N 1
ATOM 876 C CA . ARG A 1 108 ? -9.043 -8.864 3.698 1.00 93.69 108 ARG A CA 1
ATOM 877 C C . ARG A 1 108 ? -10.116 -8.569 2.654 1.00 93.69 108 ARG A C 1
ATOM 879 O O . ARG A 1 108 ? -10.036 -9.105 1.554 1.00 93.69 108 ARG A O 1
ATOM 886 N N . ASN A 1 109 ? -11.071 -7.694 2.965 1.00 95.06 109 ASN A N 1
ATOM 887 C CA . ASN A 1 109 ? -12.203 -7.391 2.083 1.00 95.06 109 ASN A CA 1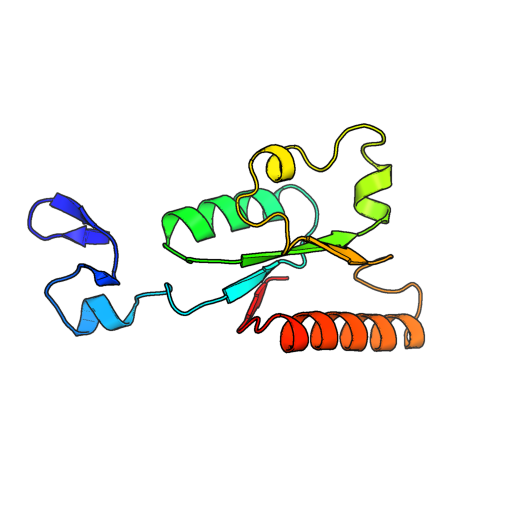
ATOM 888 C C . ASN A 1 109 ? -11.789 -6.700 0.777 1.00 95.06 109 ASN A C 1
ATOM 890 O O . ASN A 1 109 ? -12.513 -6.775 -0.208 1.00 95.06 109 ASN A O 1
ATOM 894 N N . ASN A 1 110 ? -10.638 -6.025 0.769 1.00 92.75 110 ASN A N 1
ATOM 895 C CA . ASN A 1 110 ? -10.123 -5.289 -0.389 1.00 92.75 110 ASN A CA 1
ATOM 896 C C . ASN A 1 110 ? -8.888 -5.960 -1.020 1.00 92.75 110 ASN A C 1
ATOM 898 O O . ASN A 1 110 ? -8.193 -5.345 -1.839 1.00 92.75 110 ASN A O 1
ATOM 902 N N . ASN A 1 111 ? -8.605 -7.208 -0.627 1.00 93.50 111 ASN A N 1
ATOM 903 C CA . ASN A 1 111 ? -7.503 -8.027 -1.132 1.00 93.50 111 ASN A CA 1
ATOM 904 C C . ASN A 1 111 ? -6.124 -7.367 -0.969 1.00 93.50 111 ASN A C 1
ATOM 906 O O . ASN A 1 111 ? -5.249 -7.506 -1.825 1.00 93.50 111 ASN A O 1
ATOM 910 N N . TYR A 1 112 ? -5.913 -6.646 0.133 1.00 95.12 112 TYR A N 1
ATOM 911 C CA . TYR A 1 112 ? -4.583 -6.165 0.480 1.00 95.12 112 TYR A CA 1
ATOM 912 C C . TYR A 1 112 ? -3.704 -7.337 0.907 1.00 95.12 112 TYR A C 1
ATOM 914 O O . TYR A 1 112 ? -4.069 -8.155 1.749 1.00 95.12 112 TYR A O 1
ATOM 922 N N . THR A 1 113 ? -2.522 -7.392 0.313 1.00 93.12 113 THR A N 1
ATOM 923 C CA . THR A 1 113 ? -1.517 -8.431 0.559 1.00 93.12 113 THR A CA 1
ATOM 924 C C . THR A 1 113 ? -0.608 -8.088 1.738 1.00 93.12 113 THR A C 1
ATOM 926 O O . THR A 1 113 ? -0.128 -8.986 2.418 1.00 93.12 113 THR A O 1
ATOM 929 N N . HIS A 1 114 ? -0.373 -6.794 1.979 1.00 93.31 114 HIS A N 1
ATOM 930 C CA . HIS A 1 114 ? 0.598 -6.301 2.954 1.00 93.31 114 HIS A CA 1
ATOM 931 C C . HIS A 1 114 ? 0.064 -5.061 3.674 1.00 93.31 114 HIS A C 1
ATOM 933 O O . HIS A 1 114 ? -0.770 -4.324 3.139 1.00 93.31 114 HIS A O 1
ATOM 939 N N . ILE A 1 115 ? 0.579 -4.817 4.877 1.00 91.88 115 ILE A N 1
ATOM 940 C CA . ILE A 1 115 ? 0.311 -3.617 5.672 1.00 91.88 115 ILE A CA 1
ATOM 941 C C . ILE A 1 115 ? 1.633 -2.879 5.863 1.00 91.88 115 ILE A C 1
ATOM 943 O O . ILE A 1 115 ? 2.644 -3.498 6.189 1.00 91.88 115 ILE A O 1
ATOM 947 N N . PHE A 1 116 ? 1.609 -1.567 5.663 1.00 90.56 116 PHE A N 1
ATOM 948 C CA . PHE A 1 116 ? 2.717 -0.667 5.963 1.00 90.56 116 PHE A CA 1
ATOM 949 C C . PHE A 1 116 ? 2.255 0.299 7.055 1.00 90.56 116 PHE A C 1
ATOM 951 O O . PHE A 1 116 ? 1.258 0.986 6.842 1.00 90.56 116 PHE A O 1
ATOM 958 N N . ALA A 1 117 ? 2.910 0.314 8.216 1.00 84.56 117 ALA A N 1
ATOM 959 C CA . ALA A 1 117 ? 2.486 1.063 9.402 1.00 84.56 117 ALA A CA 1
ATOM 960 C C . ALA A 1 117 ? 3.682 1.709 10.106 1.00 84.56 117 ALA A C 1
ATOM 962 O O . ALA A 1 117 ? 4.724 1.021 10.204 1.00 84.56 117 ALA A O 1
#

Sequence (117 aa):
MIDPKKRKIRFKDAESEWARSFDLSSIKCLIVCRGPVRKETMDVFDEIGIKEYGILLSEKDSIVYPMSLAPELRNFRFTHNIHRVPDYMGAGAEEKKERIEQIINIARNNNYTHIFA

Foldseek 3Di:
DQAPVRDDDAQCPDPDPVSVVQHCCPAEEEEEDDDPVVLVVVVVCVSNHHNYYAYEDAPVNCVVPVPDPPVSLVPDPCVVRYHYDNDQQAPDPVRNVVNVVVVVCSCVVVVHPYYHD

pLDDT: mean 82.26, std 12.71, range [38.72, 95.12]